Protein AF-D6M2W1-F1 (afdb_monomer_lite)

Secondary structure (DSSP, 8-state):
-------PPPPSS-PPP--EEEEETT--SHHHHHHHHHHHHHHHSS-EEEEEGGGGHHHHTT-SS-EEEEESSSEEEEEEBTTT--EEEEE-S-TTTT-TTSTTTGGGT-HHHHHHHHHHHHHHTTB--SEEEEE-HHHHH-HHHHHHHHHHHHHHSTTPEEEE--S-HHHHHHHHHH-

Foldseek 3Di:
DDDDDPDDDDPPDPDQQAEFEEADQVQPDPVSQVVVQVVVCVVRVHRYGYDHLQLLQQVLQVHPFAWRWEEEQAIKIWGAAPPPRDIDIDTPPGNVVPHQLHPVNVVVVCNLLSSLVRLLVVVVVRGRQLEYEYEYPVCVVDVPSVVSNVVNNCVRPPNGYYHYRPGDSVSSRVSVGVD

Sequence (179 aa):
MVDGAAGGSPGPDGGSLARLAVGAHACETPAMCAELSGHLGALFGIPVTVVNDAELLVPAAGFTTGIGLVAGTGSIAVGRHAETGAYVKAGGWGWVLGDEGSGSALVRERGGADLAALVARLARRGAHHARVVAAGGVITAQPALWSAFTTALAASLPGTRAVLLDAPPVEGAVRLATG

Structure (mmCIF, N/CA/C/O backbone):
data_AF-D6M2W1-F1
#
_entry.id   AF-D6M2W1-F1
#
loop_
_atom_site.group_PDB
_atom_site.id
_atom_site.type_symbol
_atom_site.label_atom_id
_atom_site.label_alt_id
_atom_site.label_comp_id
_atom_site.label_asym_id
_atom_site.label_entity_id
_atom_site.label_seq_id
_atom_site.pdbx_PDB_ins_code
_atom_site.Cartn_x
_atom_site.Cartn_y
_atom_site.Cartn_z
_atom_site.occupancy
_atom_site.B_iso_or_equiv
_atom_site.auth_seq_id
_atom_site.auth_comp_id
_atom_site.auth_asym_id
_atom_site.auth_atom_id
_atom_site.pdbx_PDB_model_num
ATOM 1 N N . MET A 1 1 ? -24.085 -24.893 39.035 1.00 39.91 1 MET A N 1
ATOM 2 C CA . MET A 1 1 ? -24.298 -23.717 38.170 1.00 39.91 1 MET A CA 1
ATOM 3 C C . MET A 1 1 ? -23.456 -22.592 38.733 1.00 39.91 1 MET A C 1
ATOM 5 O O . MET A 1 1 ? -23.874 -21.957 39.688 1.00 39.91 1 MET A O 1
ATOM 9 N N . VAL A 1 2 ? -22.231 -22.451 38.233 1.00 38.31 2 VAL A N 1
ATOM 10 C CA . VAL A 1 2 ? -21.357 -21.312 38.532 1.00 38.31 2 VAL A CA 1
ATOM 11 C C . VAL A 1 2 ? -21.148 -20.574 37.218 1.00 38.31 2 VAL A C 1
ATOM 13 O O . VAL A 1 2 ? -20.587 -21.139 36.282 1.00 38.31 2 VAL A O 1
ATOM 16 N N . ASP A 1 3 ? -21.683 -19.356 37.152 1.00 40.53 3 ASP A N 1
ATOM 17 C CA . ASP A 1 3 ? -21.410 -18.383 36.100 1.00 40.53 3 ASP A CA 1
ATOM 18 C C . ASP A 1 3 ? -19.926 -18.006 36.141 1.00 40.53 3 ASP A C 1
ATOM 20 O O . ASP A 1 3 ? -19.414 -17.532 37.156 1.00 40.53 3 ASP A O 1
ATOM 24 N N . GLY A 1 4 ? -19.226 -18.242 35.032 1.00 32.50 4 GLY A N 1
ATOM 25 C CA . GLY A 1 4 ? -17.849 -17.814 34.820 1.00 32.50 4 GLY A CA 1
ATOM 26 C C . GLY A 1 4 ? -17.828 -16.502 34.049 1.00 32.50 4 GLY A C 1
ATOM 27 O O . GLY A 1 4 ? -17.837 -16.505 32.822 1.00 32.50 4 GLY A O 1
ATOM 28 N N . ALA A 1 5 ? -17.801 -15.383 34.770 1.00 41.34 5 ALA A N 1
ATOM 29 C CA . ALA A 1 5 ? -17.527 -14.072 34.198 1.00 41.34 5 ALA A CA 1
ATOM 30 C C . ALA A 1 5 ? -16.080 -14.025 33.674 1.00 41.34 5 ALA A C 1
ATOM 32 O O . ALA A 1 5 ? -15.125 -14.091 34.450 1.00 41.34 5 ALA A O 1
ATOM 33 N N . ALA A 1 6 ? -15.909 -13.900 32.357 1.00 43.19 6 ALA A N 1
ATOM 34 C CA . ALA A 1 6 ? -14.622 -13.590 31.746 1.00 43.19 6 ALA A CA 1
ATOM 35 C C . ALA A 1 6 ? -14.330 -12.092 31.931 1.00 43.19 6 ALA A C 1
ATOM 37 O O . ALA A 1 6 ? -14.740 -11.252 31.132 1.00 43.19 6 ALA A O 1
ATOM 38 N N . GLY A 1 7 ? -13.662 -11.754 33.034 1.00 35.75 7 GLY A N 1
ATOM 39 C CA . GLY A 1 7 ? -13.118 -10.422 33.273 1.00 35.75 7 GLY A CA 1
ATOM 40 C C . GLY A 1 7 ? -11.883 -10.186 32.406 1.00 35.75 7 GLY A C 1
ATOM 41 O O . GLY A 1 7 ? -10.834 -10.779 32.651 1.00 35.75 7 GLY A O 1
ATOM 42 N N . GLY A 1 8 ? -12.002 -9.319 31.401 1.00 41.31 8 GLY A N 1
ATOM 43 C CA . GLY A 1 8 ? -10.850 -8.730 30.724 1.00 41.31 8 GLY A CA 1
ATOM 44 C C . GLY A 1 8 ? -10.199 -7.683 31.628 1.00 41.31 8 GLY A C 1
ATOM 45 O O . GLY A 1 8 ? -10.854 -6.730 32.046 1.00 41.31 8 GLY A O 1
ATOM 46 N N . SER A 1 9 ? -8.926 -7.872 31.964 1.00 48.03 9 SER A N 1
ATOM 47 C CA . SER A 1 9 ? -8.154 -6.930 32.779 1.00 48.03 9 SER A CA 1
ATOM 48 C C . SER A 1 9 ? -7.959 -5.598 32.035 1.00 48.03 9 SER A C 1
ATOM 50 O O . SER A 1 9 ? -7.530 -5.627 30.878 1.00 48.03 9 SER A O 1
ATOM 52 N N . PRO A 1 10 ? -8.226 -4.432 32.654 1.00 45.62 10 PRO A N 1
ATOM 53 C CA . PRO A 1 10 ? -7.996 -3.144 32.010 1.00 45.62 10 PRO A CA 1
ATOM 54 C C . PRO A 1 10 ? -6.491 -2.855 31.895 1.00 45.62 10 PRO A C 1
ATOM 56 O O . PRO A 1 10 ? -5.724 -3.103 32.827 1.00 45.62 10 PRO A O 1
ATOM 59 N N . GLY A 1 11 ? -6.076 -2.343 30.733 1.00 47.34 11 GLY A N 1
ATOM 60 C CA . GLY A 1 11 ? -4.726 -1.822 30.505 1.00 47.34 11 GLY A CA 1
ATOM 61 C C . GLY A 1 11 ? -4.431 -0.568 31.349 1.00 47.34 11 GLY A C 1
ATOM 62 O O . GLY A 1 11 ? -5.338 -0.028 31.980 1.00 47.34 11 GLY A O 1
ATOM 63 N N . PRO A 1 12 ? -3.168 -0.102 31.385 1.00 51.62 12 PRO A N 1
ATOM 64 C CA . PRO A 1 12 ? -2.668 0.828 32.405 1.00 51.62 12 PRO A CA 1
ATOM 65 C C . PRO A 1 12 ? -3.194 2.274 32.366 1.00 51.62 12 PRO A C 1
ATOM 67 O O . PRO A 1 12 ? -2.804 3.050 33.226 1.00 51.62 12 PRO A O 1
ATOM 70 N N . ASP A 1 13 ? -4.135 2.618 31.492 1.00 57.41 13 ASP A N 1
ATOM 71 C CA . ASP A 1 13 ? -4.940 3.835 31.596 1.00 57.41 13 ASP A CA 1
ATOM 72 C C . ASP A 1 13 ? -6.400 3.408 31.425 1.00 57.41 13 ASP A C 1
ATOM 74 O O . ASP A 1 13 ? -6.716 2.735 30.448 1.00 57.41 13 ASP A O 1
ATOM 78 N N . GLY A 1 14 ? -7.291 3.760 32.357 1.00 49.34 14 GLY A N 1
ATOM 79 C CA . GLY A 1 14 ? -8.703 3.332 32.415 1.00 49.34 14 GLY A CA 1
ATOM 80 C C . GLY A 1 14 ? -9.611 3.773 31.251 1.00 49.34 14 GLY A C 1
ATOM 81 O O . GLY A 1 14 ? -10.806 3.984 31.450 1.00 49.34 14 GLY A O 1
ATOM 82 N N . GLY A 1 15 ? -9.069 3.944 30.046 1.00 56.97 15 GLY A N 1
ATOM 83 C CA . GLY A 1 15 ? -9.813 4.099 28.809 1.00 56.97 15 GLY A CA 1
ATOM 84 C C . GLY A 1 15 ? -10.349 2.755 28.321 1.00 56.97 15 GLY A C 1
ATOM 85 O O . GLY A 1 15 ? -9.609 1.787 28.155 1.00 56.97 15 GLY A O 1
ATOM 86 N N . SER A 1 16 ? -11.652 2.705 28.052 1.00 76.75 16 SER A N 1
ATOM 87 C CA . SER A 1 16 ? -12.233 1.618 27.266 1.00 76.75 16 SER A CA 1
ATOM 88 C C . SER A 1 16 ? -11.694 1.700 25.836 1.00 76.75 16 SER A C 1
ATOM 90 O O . SER A 1 16 ? -11.753 2.762 25.210 1.00 76.75 16 SER A O 1
ATOM 92 N N . LEU A 1 17 ? -11.156 0.596 25.314 1.00 75.81 17 LEU A N 1
ATOM 93 C CA . LEU A 1 17 ? -10.740 0.512 23.916 1.00 75.81 17 LEU A CA 1
ATOM 94 C C . LEU A 1 17 ? -11.977 0.691 23.030 1.00 75.81 17 LEU A C 1
ATOM 96 O O . LEU A 1 17 ? -12.902 -0.108 23.091 1.00 75.81 17 LEU A O 1
ATOM 100 N N . ALA A 1 18 ? -12.013 1.745 22.215 1.00 86.94 18 ALA A N 1
ATOM 101 C CA . ALA A 1 18 ? -13.185 2.035 21.389 1.00 86.94 18 ALA A CA 1
ATOM 102 C C . ALA A 1 18 ? -13.166 1.291 20.046 1.00 86.94 18 ALA A C 1
ATOM 104 O O . ALA A 1 18 ? -14.226 0.947 19.529 1.00 86.94 18 ALA A O 1
ATOM 105 N N . ARG A 1 19 ? -11.976 1.078 19.463 1.00 89.00 19 ARG A N 1
ATOM 106 C CA . ARG A 1 19 ? -11.746 0.407 18.171 1.00 89.00 19 ARG A CA 1
ATOM 107 C C . ARG A 1 19 ? -10.338 -0.181 18.113 1.00 89.00 19 ARG A C 1
ATOM 109 O O . ARG A 1 19 ? -9.435 0.304 18.791 1.00 89.00 19 ARG A O 1
ATOM 116 N N . LEU A 1 20 ? -10.151 -1.180 17.257 1.00 90.00 20 LEU A N 1
ATOM 117 C CA . LEU A 1 20 ? -8.863 -1.810 16.975 1.00 90.00 20 LEU A CA 1
ATOM 118 C C . LEU A 1 20 ? -8.595 -1.802 15.466 1.00 90.00 20 LEU A C 1
ATOM 120 O O . LEU A 1 20 ? -9.476 -2.125 14.672 1.00 90.00 20 LEU A O 1
ATOM 124 N N . ALA A 1 21 ? -7.368 -1.472 15.068 1.00 91.69 21 ALA A N 1
ATOM 125 C CA . ALA A 1 21 ? -6.901 -1.618 13.695 1.00 91.69 21 ALA A CA 1
ATOM 126 C C . ALA A 1 21 ? -5.612 -2.444 13.661 1.00 91.69 21 ALA A C 1
ATOM 128 O O . ALA A 1 21 ? -4.713 -2.229 14.474 1.00 91.69 21 ALA A O 1
ATOM 129 N N . VAL A 1 22 ? -5.520 -3.380 12.718 1.00 89.56 22 VAL A N 1
ATOM 130 C CA . VAL A 1 22 ? -4.391 -4.307 12.582 1.00 89.56 22 VAL A CA 1
ATOM 131 C C . VAL A 1 22 ? -3.918 -4.331 11.132 1.00 89.56 22 VAL A C 1
ATOM 133 O O . VAL A 1 22 ? -4.708 -4.583 10.224 1.00 89.56 22 VAL A O 1
ATOM 136 N N . GLY A 1 23 ? -2.622 -4.102 10.916 1.00 86.94 23 GLY A N 1
ATOM 137 C CA . GLY A 1 23 ? -1.950 -4.455 9.665 1.00 86.94 23 GLY A CA 1
ATOM 138 C C . GLY A 1 23 ? -1.337 -5.839 9.792 1.00 86.94 23 GLY A C 1
ATOM 139 O O . GLY A 1 23 ? -0.578 -6.084 10.729 1.00 86.94 23 GLY A O 1
ATOM 140 N N . ALA A 1 24 ? -1.665 -6.740 8.874 1.00 81.44 24 ALA A N 1
ATOM 141 C CA . ALA A 1 24 ? -1.172 -8.109 8.904 1.00 81.44 24 ALA A CA 1
ATOM 142 C C . ALA A 1 24 ? -0.598 -8.522 7.548 1.00 81.44 24 ALA A C 1
ATOM 144 O O . ALA A 1 24 ? -1.245 -8.377 6.513 1.00 81.44 24 ALA A O 1
ATOM 145 N N . HIS A 1 25 ? 0.594 -9.118 7.567 1.00 75.44 25 HIS A N 1
ATOM 146 C CA . HIS A 1 25 ? 1.230 -9.667 6.369 1.00 75.44 25 HIS A CA 1
ATOM 147 C C . HIS A 1 25 ? 0.391 -10.794 5.733 1.00 75.44 25 HIS A C 1
ATOM 149 O O . HIS A 1 25 ? 0.257 -10.859 4.519 1.00 75.44 25 HIS A O 1
ATOM 155 N N . ALA A 1 26 ? -0.266 -11.626 6.555 1.00 63.66 26 ALA A N 1
ATOM 156 C CA . ALA A 1 26 ? -1.154 -12.703 6.098 1.00 63.66 26 ALA A CA 1
ATOM 157 C C . ALA A 1 26 ? -2.497 -12.207 5.524 1.00 63.66 26 ALA A C 1
ATOM 159 O O . ALA A 1 26 ? -3.277 -12.991 4.994 1.00 63.66 26 ALA A O 1
ATOM 160 N N . CYS A 1 27 ? -2.805 -10.914 5.629 1.00 78.19 27 CYS A N 1
ATOM 161 C CA . CYS A 1 27 ? -4.032 -10.333 5.099 1.00 78.19 27 CYS A CA 1
ATOM 162 C C . CYS A 1 27 ? -3.849 -9.952 3.631 1.00 78.19 27 CYS A C 1
ATOM 164 O O . CYS A 1 27 ? -3.673 -8.789 3.271 1.00 78.19 27 CYS A O 1
ATOM 166 N N . GLU A 1 28 ? -3.837 -10.974 2.777 1.00 78.56 28 GLU A N 1
ATOM 167 C CA . GLU A 1 28 ? -3.559 -10.824 1.347 1.00 78.56 28 GLU A CA 1
ATOM 168 C C . GLU A 1 28 ? -4.809 -10.775 0.461 1.00 78.56 28 GLU A C 1
ATOM 170 O O . GLU A 1 28 ? -4.727 -10.384 -0.707 1.00 78.56 28 GLU A O 1
ATOM 175 N N . THR A 1 29 ? -5.962 -11.181 0.999 1.00 83.38 29 THR A N 1
ATOM 176 C CA . THR A 1 29 ? -7.259 -11.122 0.318 1.00 83.38 29 THR A CA 1
A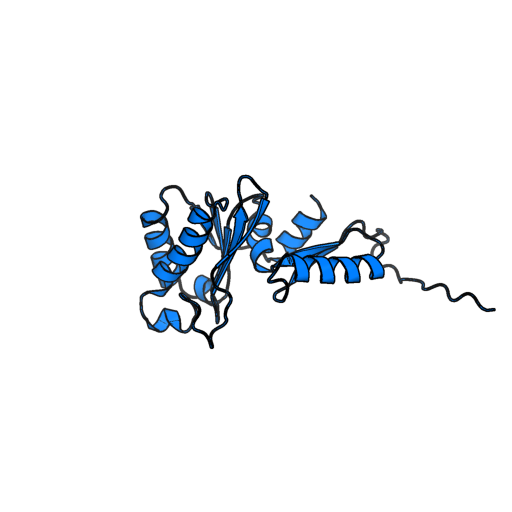TOM 177 C C . THR A 1 29 ? -8.316 -10.502 1.233 1.00 83.38 29 THR A C 1
ATOM 179 O O . THR A 1 29 ? -8.238 -10.680 2.450 1.00 83.38 29 THR A O 1
ATOM 182 N N . PRO A 1 30 ? -9.353 -9.836 0.682 1.00 84.62 30 PRO A N 1
ATOM 183 C CA . PRO A 1 30 ? -10.432 -9.270 1.494 1.00 84.62 30 PRO A CA 1
ATOM 184 C C . PRO A 1 30 ? -11.123 -10.293 2.403 1.00 84.62 30 PRO A C 1
ATOM 186 O O . PRO A 1 30 ? -11.509 -9.952 3.517 1.00 84.62 30 PRO A O 1
ATOM 189 N N . ALA A 1 31 ? -11.247 -11.546 1.951 1.00 85.62 31 ALA A N 1
ATOM 190 C CA . ALA A 1 31 ? -11.849 -12.622 2.731 1.00 85.62 31 ALA A CA 1
ATOM 191 C C . ALA A 1 31 ? -11.006 -12.977 3.967 1.00 85.62 31 ALA A C 1
ATOM 193 O O . ALA A 1 31 ? -11.551 -13.056 5.062 1.00 85.62 31 ALA A O 1
ATOM 194 N N . MET A 1 32 ? -9.682 -13.097 3.814 1.00 87.88 32 MET A N 1
ATOM 195 C CA . MET A 1 32 ? -8.770 -13.359 4.939 1.00 87.88 32 MET A CA 1
ATOM 196 C C . MET A 1 32 ? -8.779 -12.209 5.953 1.00 87.88 32 MET A C 1
ATOM 198 O O . MET A 1 32 ? -8.810 -12.447 7.159 1.00 87.88 32 MET A O 1
ATOM 202 N N . CYS A 1 33 ? -8.803 -10.959 5.472 1.00 88.31 33 CYS A N 1
ATOM 203 C CA . CYS A 1 33 ? -8.929 -9.787 6.339 1.00 88.31 33 CYS A CA 1
ATOM 204 C C . CYS A 1 33 ? -10.238 -9.813 7.136 1.00 88.31 33 CYS A C 1
ATOM 206 O O . CYS A 1 33 ? -10.236 -9.549 8.336 1.00 88.31 33 CYS A O 1
ATOM 208 N N . ALA A 1 34 ? -11.354 -10.134 6.472 1.00 89.69 34 ALA A N 1
ATOM 209 C CA . ALA A 1 34 ? -12.671 -10.191 7.097 1.00 89.69 34 ALA A CA 1
ATOM 210 C C . ALA A 1 34 ? -12.775 -11.326 8.126 1.00 89.69 34 ALA A C 1
ATOM 212 O O . ALA A 1 34 ? -13.339 -11.124 9.197 1.00 89.69 34 ALA A O 1
ATOM 213 N N . GLU A 1 35 ? -12.192 -12.490 7.837 1.00 91.25 35 GLU A N 1
ATOM 214 C CA . GLU A 1 35 ? -12.149 -13.623 8.765 1.00 91.25 35 GLU A CA 1
ATOM 215 C C . GLU A 1 35 ? -11.368 -13.271 10.038 1.00 91.25 35 GLU A C 1
ATOM 217 O O . GLU A 1 35 ? -11.880 -13.423 11.150 1.00 91.25 35 GLU A O 1
ATOM 222 N N . LEU A 1 36 ? -10.162 -12.708 9.892 1.00 88.75 36 LEU A N 1
ATOM 223 C CA . LEU A 1 36 ? -9.362 -12.279 11.039 1.00 88.75 36 LEU A CA 1
ATOM 224 C C . LEU A 1 36 ? -10.045 -11.143 11.818 1.00 88.75 36 LEU A C 1
ATOM 226 O O . LEU A 1 36 ? -10.063 -11.167 13.048 1.00 88.75 36 LEU A O 1
ATOM 230 N N . SER A 1 37 ? -10.649 -10.178 11.120 1.00 91.38 37 SER A N 1
ATOM 231 C CA . SER A 1 37 ? -11.453 -9.112 11.733 1.00 91.38 37 SER A CA 1
ATOM 232 C C . SER A 1 37 ? -12.612 -9.682 12.553 1.00 91.38 37 SER A C 1
ATOM 234 O O . SER A 1 37 ? -12.802 -9.263 13.693 1.00 91.38 37 SER A O 1
ATOM 236 N N . GLY A 1 38 ? -13.331 -10.681 12.032 1.00 90.62 38 GLY A N 1
ATOM 237 C CA . GLY A 1 38 ? -14.431 -11.343 12.731 1.00 90.62 38 GLY A CA 1
ATOM 238 C C . GLY A 1 38 ? -13.980 -12.056 14.006 1.00 90.62 38 GLY A C 1
ATOM 239 O O . GLY A 1 38 ? -14.586 -11.866 15.061 1.00 90.62 38 GLY A O 1
ATOM 240 N N . HIS A 1 39 ? -12.883 -12.817 13.942 1.00 91.94 39 HIS A N 1
ATOM 241 C CA . HIS A 1 39 ? -12.323 -13.490 15.118 1.00 91.94 39 HIS A CA 1
ATOM 242 C C . HIS A 1 39 ? -11.870 -12.495 16.192 1.00 91.94 39 HIS A C 1
ATOM 244 O O . HIS A 1 39 ? -12.208 -12.655 17.363 1.00 91.94 39 HIS A O 1
ATOM 250 N N . LEU A 1 40 ? -11.152 -11.438 15.808 1.00 91.44 40 LEU A N 1
ATOM 251 C CA . LEU A 1 40 ? -10.715 -10.410 16.753 1.00 91.44 40 LEU A CA 1
ATOM 252 C C . LEU A 1 40 ? -11.907 -9.617 17.312 1.00 91.44 40 LEU A C 1
ATOM 254 O O . LEU A 1 40 ? -11.946 -9.334 18.505 1.00 91.44 40 LEU A O 1
ATOM 258 N N . GLY A 1 41 ? -12.907 -9.304 16.488 1.00 92.00 41 GLY A N 1
ATOM 259 C CA . GLY A 1 41 ? -14.129 -8.623 16.919 1.00 92.00 41 GLY A CA 1
ATOM 260 C C . GLY A 1 41 ? -14.914 -9.423 17.954 1.00 92.00 41 GLY A C 1
ATOM 261 O O . GLY A 1 41 ? -15.344 -8.861 18.959 1.00 92.00 41 GLY A O 1
ATOM 262 N N . ALA A 1 42 ? -15.031 -10.740 17.766 1.00 91.75 42 ALA A N 1
ATOM 263 C CA . ALA A 1 42 ? -15.660 -11.627 18.742 1.00 91.75 42 ALA A CA 1
ATOM 264 C C . ALA A 1 42 ? -14.882 -11.694 20.069 1.00 91.75 42 ALA A C 1
ATOM 266 O O . ALA A 1 42 ? -15.493 -11.801 21.129 1.00 91.75 42 ALA A O 1
ATOM 267 N N . LEU A 1 43 ? -13.549 -11.613 20.017 1.00 92.75 43 LEU A N 1
ATOM 268 C CA . LEU A 1 43 ? -12.686 -11.657 21.201 1.00 92.75 43 LEU A CA 1
ATOM 269 C C . LEU A 1 43 ? -12.696 -10.350 22.001 1.00 92.75 43 LEU A C 1
ATOM 271 O O . LEU A 1 43 ? -12.728 -10.389 23.228 1.00 92.75 43 LEU A O 1
ATOM 275 N N . PHE A 1 44 ? -12.646 -9.202 21.323 1.00 89.75 44 PHE A N 1
ATOM 276 C CA . PHE A 1 44 ? -12.515 -7.900 21.982 1.00 89.75 44 PHE A CA 1
ATOM 277 C C . PHE A 1 44 ? -13.849 -7.174 22.189 1.00 89.75 44 PHE A C 1
ATOM 279 O O . PHE A 1 44 ? -13.897 -6.226 22.967 1.00 89.75 44 PHE A O 1
ATOM 286 N N . GLY A 1 45 ? -14.926 -7.580 21.508 1.00 90.75 45 GLY A N 1
ATOM 287 C CA . GLY A 1 45 ? -16.247 -6.952 21.635 1.00 90.75 45 GLY A CA 1
ATOM 288 C C . GLY A 1 45 ? -16.317 -5.517 21.100 1.00 90.75 45 GLY A C 1
ATOM 289 O O . GLY A 1 45 ? -17.238 -4.776 21.439 1.00 90.75 45 GLY A O 1
ATOM 290 N N . ILE A 1 46 ? -15.346 -5.114 20.278 1.00 90.75 46 ILE A N 1
ATOM 291 C CA . ILE A 1 46 ? -15.213 -3.764 19.717 1.00 90.75 46 ILE A CA 1
ATOM 292 C C . ILE A 1 46 ? -15.043 -3.844 18.198 1.00 90.75 46 ILE A C 1
ATOM 294 O O . ILE A 1 46 ? -14.645 -4.891 17.683 1.00 90.75 46 ILE A O 1
ATOM 298 N N . PRO A 1 47 ? -15.304 -2.757 17.453 1.00 91.81 47 PRO A N 1
ATOM 299 C CA . PRO A 1 47 ? -15.018 -2.716 16.026 1.00 91.81 47 PRO A CA 1
ATOM 300 C C . PRO A 1 47 ? -13.535 -2.991 15.745 1.00 91.81 47 PRO A C 1
ATOM 302 O O . PRO A 1 47 ? -12.660 -2.301 16.276 1.00 91.81 47 PRO A O 1
ATOM 305 N N . VAL A 1 48 ? -13.263 -3.975 14.881 1.00 92.44 48 VAL A N 1
ATOM 306 C CA . VAL A 1 48 ? -11.907 -4.345 14.458 1.00 92.44 48 VAL A CA 1
ATOM 307 C C . VAL A 1 48 ? -11.764 -4.199 12.950 1.00 92.44 48 VAL A C 1
ATOM 309 O O . VAL A 1 48 ? -12.469 -4.854 12.188 1.00 92.44 48 VAL A O 1
ATOM 312 N N . THR A 1 49 ? -10.805 -3.390 12.511 1.00 92.81 49 THR A N 1
ATOM 313 C CA . THR A 1 49 ? -10.409 -3.291 11.102 1.00 92.81 49 THR A CA 1
ATOM 314 C C . THR A 1 49 ? -9.100 -4.032 10.888 1.00 92.81 49 THR A C 1
ATOM 316 O O . THR A 1 49 ? -8.112 -3.767 11.568 1.00 92.81 49 THR A O 1
ATOM 319 N N . VAL A 1 50 ? -9.072 -4.94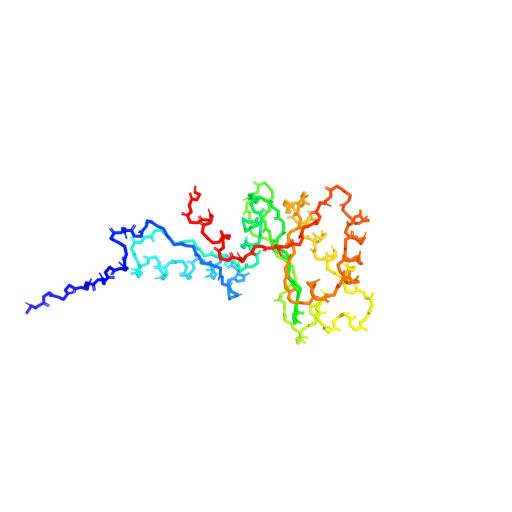6 9.924 1.00 92.75 50 VAL A N 1
ATOM 320 C CA . VAL A 1 50 ? -7.854 -5.665 9.544 1.00 92.75 50 VAL A CA 1
ATOM 321 C C . VAL A 1 50 ? -7.552 -5.377 8.083 1.00 92.75 50 VAL A C 1
ATOM 323 O O . VAL A 1 50 ? -8.430 -5.487 7.228 1.00 92.75 50 VAL A O 1
ATOM 326 N N . VAL A 1 51 ? -6.312 -4.991 7.807 1.00 92.06 51 VAL A N 1
ATOM 327 C CA . VAL A 1 51 ? -5.821 -4.660 6.466 1.00 92.06 51 VAL A CA 1
ATOM 328 C C . VAL A 1 51 ? -4.478 -5.327 6.209 1.00 92.06 51 VAL A C 1
ATOM 330 O O . VAL A 1 51 ? -3.818 -5.820 7.129 1.00 92.06 51 VAL A O 1
ATOM 333 N N . ASN A 1 52 ? -4.052 -5.323 4.949 1.00 91.56 52 ASN A N 1
ATOM 334 C CA . ASN A 1 52 ? -2.676 -5.668 4.628 1.00 91.56 52 ASN A CA 1
ATOM 335 C C . ASN A 1 52 ? -1.714 -4.670 5.303 1.00 91.56 52 ASN A C 1
ATOM 337 O O . ASN A 1 52 ? -2.006 -3.477 5.384 1.00 91.56 52 ASN A O 1
ATOM 341 N N . ASP A 1 53 ? -0.557 -5.128 5.775 1.00 90.25 53 ASP A N 1
ATOM 342 C CA . ASP A 1 53 ? 0.443 -4.262 6.415 1.00 90.25 53 ASP A CA 1
ATOM 343 C C . ASP A 1 53 ? 0.920 -3.114 5.504 1.00 90.25 53 ASP A C 1
ATOM 345 O O . ASP A 1 53 ? 1.076 -1.983 5.969 1.00 90.25 53 ASP A O 1
ATOM 349 N N . ALA A 1 54 ? 1.044 -3.347 4.194 1.00 91.56 54 ALA A N 1
ATOM 350 C CA . ALA A 1 54 ? 1.392 -2.307 3.229 1.00 91.56 54 ALA A CA 1
ATOM 351 C C . ALA A 1 54 ? 0.274 -1.259 3.022 1.00 91.56 54 ALA A C 1
ATOM 353 O O . ALA A 1 54 ? 0.557 -0.147 2.569 1.00 91.56 54 ALA A O 1
ATOM 354 N N . GLU A 1 55 ? -0.984 -1.548 3.388 1.00 93.75 55 GLU A N 1
ATOM 355 C CA . GLU A 1 55 ? -2.063 -0.546 3.361 1.00 93.75 55 GLU A CA 1
ATOM 356 C C . GLU A 1 55 ? -1.918 0.484 4.485 1.00 93.75 55 GLU A C 1
ATOM 358 O O . GLU A 1 55 ? -2.487 1.570 4.385 1.00 93.75 55 GLU A O 1
ATOM 363 N N . LEU A 1 56 ? -1.119 0.197 5.519 1.00 93.94 56 LEU A N 1
ATOM 364 C CA . LEU A 1 56 ? -0.850 1.146 6.598 1.00 93.94 56 LEU A CA 1
ATOM 365 C C . LEU A 1 56 ? 0.094 2.279 6.180 1.00 93.94 56 LEU A C 1
ATOM 367 O O . LEU A 1 56 ? 0.143 3.304 6.854 1.00 93.94 56 LEU A O 1
ATOM 371 N N . LEU A 1 57 ? 0.833 2.136 5.076 1.00 95.62 57 LEU A N 1
ATOM 372 C CA . LEU A 1 57 ? 1.856 3.112 4.687 1.00 95.62 57 LEU A CA 1
ATOM 373 C C . LEU A 1 57 ? 1.254 4.469 4.309 1.00 95.62 57 LEU A C 1
ATOM 375 O O . LEU A 1 57 ? 1.729 5.511 4.753 1.00 95.62 57 LEU A O 1
ATOM 379 N N . 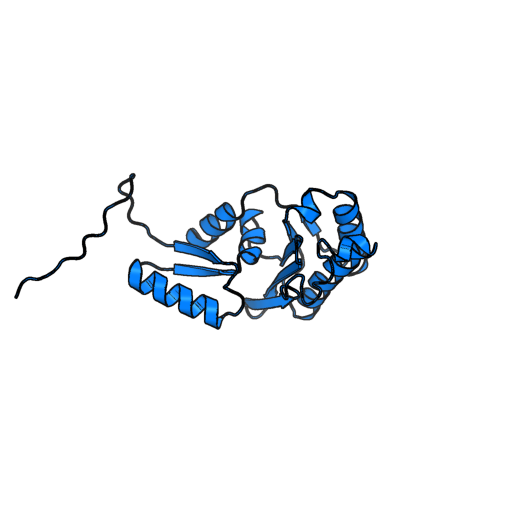VAL A 1 58 ? 0.183 4.461 3.513 1.00 96.12 58 VAL A N 1
ATOM 380 C CA . VAL A 1 58 ? -0.525 5.676 3.082 1.00 96.12 58 VAL A CA 1
ATOM 381 C C . VAL A 1 58 ? -1.060 6.479 4.278 1.00 96.12 58 VAL A C 1
ATOM 383 O O . VAL A 1 58 ? -0.703 7.658 4.387 1.00 96.12 58 VAL A O 1
ATOM 386 N N . PRO A 1 59 ? -1.833 5.883 5.212 1.00 95.06 59 PRO A N 1
ATOM 387 C CA . PRO A 1 59 ? -2.258 6.586 6.411 1.00 95.06 59 PRO A CA 1
ATOM 388 C C . PRO A 1 59 ? -1.084 6.934 7.319 1.00 95.06 59 PRO A C 1
ATOM 390 O O . PRO A 1 59 ? -1.112 8.027 7.868 1.00 95.06 59 PRO A O 1
ATOM 393 N N . ALA A 1 60 ? -0.028 6.117 7.437 1.00 94.00 60 ALA A N 1
ATOM 394 C CA . ALA A 1 60 ? 1.170 6.460 8.219 1.00 94.00 60 ALA A CA 1
ATOM 395 C C . ALA A 1 60 ? 1.899 7.705 7.677 1.00 94.00 60 ALA A C 1
ATOM 397 O O . ALA A 1 60 ? 2.402 8.507 8.459 1.00 94.00 60 ALA A O 1
ATOM 398 N N . ALA A 1 61 ? 1.853 7.953 6.367 1.00 93.69 61 ALA A N 1
ATOM 399 C CA . ALA A 1 61 ? 2.350 9.188 5.750 1.00 93.69 61 ALA A CA 1
ATOM 400 C C . ALA A 1 61 ? 1.372 10.382 5.841 1.00 93.69 61 ALA A C 1
ATOM 402 O O . ALA A 1 61 ? 1.652 11.458 5.316 1.00 93.69 61 ALA A O 1
ATOM 403 N N . GLY A 1 62 ? 0.214 10.207 6.484 1.00 94.12 62 GLY A N 1
ATOM 404 C CA . GLY A 1 62 ? -0.773 11.268 6.712 1.00 94.12 62 GLY A CA 1
ATOM 405 C C . GLY A 1 62 ? -1.747 11.472 5.554 1.00 94.12 62 GLY A C 1
ATOM 406 O O . GLY A 1 62 ? -2.425 12.496 5.493 1.00 94.12 62 GLY A O 1
ATOM 407 N N . PHE A 1 63 ? -1.828 10.516 4.627 1.00 94.81 63 PHE A N 1
ATOM 408 C CA . PHE A 1 63 ? -2.737 10.573 3.487 1.00 94.81 63 PHE A CA 1
ATOM 409 C C . PHE A 1 63 ? -3.921 9.622 3.665 1.00 94.81 63 PHE A C 1
ATOM 411 O O . PHE A 1 63 ? -3.819 8.583 4.307 1.00 94.81 63 PHE A O 1
ATOM 418 N N . THR A 1 64 ? -5.050 9.956 3.046 1.00 91.88 64 THR A N 1
ATOM 419 C CA . THR A 1 64 ? -6.258 9.113 3.047 1.00 91.88 64 THR A CA 1
ATOM 420 C C . THR A 1 64 ? -6.353 8.207 1.821 1.00 91.88 64 THR A C 1
ATOM 422 O O . THR A 1 64 ? -7.051 7.200 1.847 1.00 91.88 64 THR A O 1
ATOM 425 N N . THR A 1 65 ? -5.654 8.554 0.737 1.00 94.44 65 THR A N 1
ATOM 426 C CA . THR A 1 65 ? -5.644 7.809 -0.527 1.00 94.44 65 THR A CA 1
ATOM 427 C C . THR A 1 65 ? -4.240 7.772 -1.124 1.00 94.44 65 THR A C 1
ATOM 429 O O . THR A 1 65 ? -3.449 8.709 -0.972 1.00 94.44 65 THR A O 1
ATOM 432 N N . GLY A 1 66 ? -3.928 6.675 -1.808 1.00 95.62 66 GLY A N 1
ATOM 433 C CA . GLY A 1 66 ? -2.625 6.435 -2.413 1.00 95.62 66 GLY A CA 1
ATOM 434 C C . GLY A 1 66 ? -2.367 4.948 -2.634 1.00 95.62 66 GLY A C 1
ATOM 435 O O . GLY A 1 66 ? -3.234 4.105 -2.395 1.00 95.62 66 GLY A O 1
ATOM 436 N N . ILE A 1 67 ? -1.143 4.645 -3.054 1.00 97.38 67 ILE A N 1
ATOM 437 C CA . ILE A 1 67 ? -0.609 3.287 -3.160 1.00 97.38 67 ILE A CA 1
ATOM 438 C C . ILE A 1 67 ? 0.465 3.100 -2.089 1.00 97.38 67 ILE A C 1
ATOM 440 O O . ILE A 1 67 ? 1.387 3.908 -1.999 1.00 97.38 67 ILE A O 1
ATOM 444 N N . GLY A 1 68 ? 0.365 2.034 -1.299 1.00 96.25 68 GLY A N 1
ATOM 445 C CA . GLY A 1 68 ? 1.445 1.567 -0.433 1.00 96.25 68 GLY A CA 1
ATOM 446 C C . GLY A 1 68 ? 2.372 0.642 -1.215 1.00 96.25 68 GLY A C 1
ATOM 447 O O . GLY A 1 68 ? 1.901 -0.294 -1.856 1.00 96.25 68 GLY A O 1
ATOM 448 N N . LEU A 1 69 ? 3.675 0.905 -1.190 1.00 94.38 69 LEU A N 1
ATOM 449 C CA . LEU A 1 69 ? 4.703 0.112 -1.861 1.00 94.38 69 LEU A CA 1
ATOM 450 C C . LEU A 1 69 ? 5.722 -0.375 -0.829 1.00 94.38 69 LEU A C 1
ATOM 452 O O . LEU A 1 69 ? 6.333 0.428 -0.132 1.00 94.38 69 LEU A O 1
ATOM 456 N N . VAL A 1 70 ? 5.957 -1.679 -0.759 1.00 90.88 70 VAL A N 1
ATOM 457 C CA . VAL A 1 70 ? 7.029 -2.256 0.059 1.00 90.88 70 VAL A CA 1
ATOM 458 C C . VAL A 1 70 ? 8.059 -2.900 -0.854 1.00 90.88 70 VAL A C 1
ATOM 460 O O . VAL A 1 70 ? 7.699 -3.670 -1.742 1.00 90.88 70 VAL A O 1
ATOM 463 N N . ALA A 1 71 ? 9.339 -2.615 -0.613 1.00 86.00 71 ALA A N 1
ATOM 464 C CA . ALA A 1 71 ? 10.460 -3.290 -1.260 1.00 86.00 71 ALA A CA 1
ATOM 465 C C . ALA A 1 71 ? 11.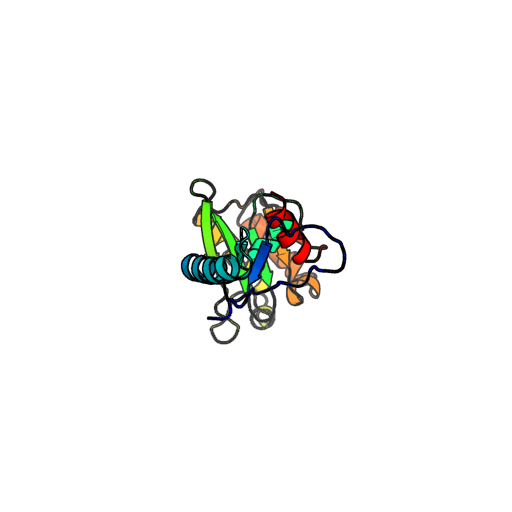478 -3.774 -0.211 1.00 86.00 71 ALA A C 1
ATOM 467 O O . ALA A 1 71 ? 12.061 -2.990 0.544 1.00 86.00 71 ALA A O 1
ATOM 468 N N . GLY A 1 72 ? 11.675 -5.091 -0.166 1.00 78.75 72 GLY A N 1
ATOM 469 C CA . GLY A 1 72 ? 12.508 -5.824 0.786 1.00 78.75 72 GLY A CA 1
ATOM 470 C C . GLY A 1 72 ? 12.995 -7.135 0.165 1.00 78.75 72 GLY A C 1
ATOM 471 O O . GLY A 1 72 ? 13.462 -7.151 -0.971 1.00 78.75 72 GLY A O 1
ATOM 472 N N . THR A 1 73 ? 12.861 -8.254 0.877 1.00 73.75 73 THR A N 1
ATOM 473 C CA . THR A 1 73 ? 13.149 -9.594 0.324 1.00 73.75 73 THR A CA 1
ATOM 474 C C . THR A 1 73 ? 12.215 -9.955 -0.836 1.00 73.75 73 THR A C 1
ATOM 476 O O . THR A 1 73 ? 12.632 -10.626 -1.771 1.00 73.75 73 THR A O 1
ATOM 479 N N . GLY A 1 74 ? 10.974 -9.467 -0.798 1.00 77.69 74 GLY A N 1
ATOM 480 C CA . GLY A 1 74 ? 10.038 -9.413 -1.922 1.00 77.69 74 GLY A CA 1
ATOM 481 C C . GLY A 1 74 ? 9.648 -7.965 -2.226 1.00 77.69 74 GLY A C 1
ATOM 482 O O . GLY A 1 74 ? 10.237 -7.027 -1.678 1.00 77.69 74 GLY A O 1
ATOM 483 N N . SER A 1 75 ? 8.637 -7.772 -3.062 1.00 84.88 75 SER A N 1
ATOM 484 C CA . SER A 1 75 ? 8.059 -6.452 -3.325 1.00 84.88 75 SER A CA 1
ATOM 485 C C . SER A 1 75 ? 6.552 -6.556 -3.528 1.00 84.88 75 SER A C 1
ATOM 487 O O . SER A 1 75 ? 6.050 -7.507 -4.124 1.00 84.88 75 SER A O 1
ATOM 489 N N . ILE A 1 76 ? 5.812 -5.573 -3.024 1.00 90.31 76 ILE A N 1
ATOM 490 C CA . ILE A 1 76 ? 4.356 -5.523 -3.157 1.00 90.31 76 ILE A CA 1
ATOM 491 C C . ILE A 1 76 ? 3.886 -4.078 -3.268 1.00 90.31 76 ILE A C 1
ATOM 493 O O . ILE A 1 76 ? 4.385 -3.197 -2.573 1.00 90.31 76 ILE A O 1
ATOM 497 N N . ALA A 1 77 ? 2.903 -3.847 -4.134 1.00 93.06 77 ALA A N 1
ATOM 498 C CA . ALA A 1 77 ? 2.121 -2.623 -4.181 1.00 93.06 77 ALA A CA 1
ATOM 499 C C . ALA A 1 77 ? 0.658 -2.940 -3.854 1.00 93.06 77 ALA A C 1
ATOM 501 O O . ALA A 1 77 ? 0.074 -3.850 -4.449 1.00 93.06 77 ALA A O 1
ATOM 502 N N . VAL A 1 78 ? 0.061 -2.174 -2.944 1.00 94.62 78 VAL A N 1
ATOM 503 C CA . VAL A 1 78 ? -1.343 -2.297 -2.529 1.00 94.62 78 VAL A CA 1
ATOM 504 C C . VAL A 1 78 ? -2.045 -0.946 -2.593 1.00 94.62 78 VAL A C 1
ATOM 506 O O . VAL A 1 78 ? -1.428 0.105 -2.419 1.00 94.62 78 VAL A O 1
ATOM 509 N N . GLY A 1 79 ? -3.349 -0.956 -2.839 1.00 94.25 79 GLY A N 1
ATOM 510 C CA . GLY A 1 79 ? -4.161 0.252 -2.840 1.00 94.25 79 GLY A CA 1
ATOM 511 C C . GLY A 1 79 ? -5.651 -0.046 -2.935 1.00 94.25 79 GLY A C 1
ATOM 512 O O . GLY A 1 79 ? -6.089 -1.197 -2.864 1.00 94.25 79 GLY A O 1
ATOM 513 N N . ARG A 1 80 ? -6.429 1.019 -3.124 1.00 94.75 80 ARG A N 1
ATOM 514 C CA . ARG A 1 80 ? -7.887 0.973 -3.270 1.00 94.75 80 ARG A CA 1
ATOM 515 C C . ARG A 1 80 ? -8.295 1.558 -4.616 1.00 94.75 80 ARG A C 1
ATOM 517 O O . ARG A 1 80 ? -7.761 2.592 -5.024 1.00 94.75 80 ARG A O 1
ATOM 524 N N . HIS A 1 81 ? -9.223 0.890 -5.296 1.00 94.25 81 HIS A N 1
ATOM 525 C CA . HIS A 1 81 ? -9.840 1.381 -6.523 1.00 94.25 81 HIS A CA 1
ATOM 526 C C . HIS A 1 81 ? -10.569 2.700 -6.248 1.00 94.25 81 HIS A C 1
ATOM 528 O O . HIS A 1 81 ? -11.329 2.795 -5.287 1.00 94.25 81 HIS A O 1
ATOM 534 N N . ALA A 1 82 ? -10.367 3.695 -7.108 1.00 90.94 82 ALA A N 1
ATOM 535 C CA . ALA A 1 82 ? -10.787 5.068 -6.874 1.00 90.94 82 ALA A CA 1
ATOM 536 C C . ALA A 1 82 ? -12.307 5.248 -6.820 1.00 90.94 82 ALA A C 1
ATOM 538 O O . ALA A 1 82 ? -12.813 6.039 -6.033 1.00 90.94 82 ALA A O 1
ATOM 539 N N . GLU A 1 83 ? -13.032 4.497 -7.647 1.00 90.56 83 GLU A N 1
ATOM 540 C CA . GLU A 1 83 ? -14.497 4.571 -7.702 1.00 90.56 83 GLU A CA 1
ATOM 541 C C . GLU A 1 83 ? -15.188 3.596 -6.736 1.00 90.56 83 GLU A C 1
ATOM 543 O O . GLU A 1 83 ? -16.150 3.962 -6.071 1.00 90.56 83 GLU A O 1
ATOM 548 N N . THR A 1 84 ? -14.713 2.349 -6.646 1.00 92.25 84 THR A N 1
ATOM 549 C CA . THR A 1 84 ? -15.406 1.276 -5.914 1.00 92.25 84 THR A CA 1
ATOM 550 C C . THR A 1 84 ? -14.872 1.037 -4.503 1.00 92.25 84 THR A C 1
ATOM 552 O O . THR A 1 84 ? -15.487 0.299 -3.739 1.00 92.25 84 THR A O 1
ATOM 555 N N . GLY A 1 85 ? -13.700 1.579 -4.154 1.00 90.50 85 GLY A N 1
ATOM 556 C CA . GLY A 1 85 ? -13.014 1.280 -2.892 1.00 90.50 85 GLY A CA 1
ATOM 557 C C . GLY A 1 85 ? -12.481 -0.158 -2.787 1.00 90.50 85 GLY A C 1
ATOM 558 O O . GLY A 1 85 ? -11.981 -0.559 -1.731 1.00 90.50 85 GLY A O 1
ATOM 559 N N . ALA A 1 86 ? -12.564 -0.953 -3.860 1.00 90.94 86 ALA A N 1
ATOM 560 C CA . ALA A 1 86 ? -12.104 -2.336 -3.864 1.00 90.94 86 ALA A CA 1
ATOM 561 C C . ALA A 1 86 ? -10.585 -2.425 -3.646 1.00 90.94 86 ALA A C 1
ATOM 563 O O . ALA A 1 86 ? -9.818 -1.626 -4.184 1.00 90.94 86 ALA A O 1
ATOM 564 N N . TYR A 1 87 ? -10.147 -3.416 -2.870 1.00 90.88 87 TYR A N 1
ATOM 565 C CA . TYR A 1 87 ? -8.727 -3.706 -2.671 1.00 90.88 87 TYR A CA 1
ATOM 566 C C . TYR A 1 87 ? -8.075 -4.168 -3.980 1.00 90.88 87 TYR A C 1
ATOM 568 O O . TYR A 1 87 ? -8.605 -5.037 -4.675 1.00 90.88 87 TYR A O 1
ATOM 576 N N . VAL A 1 88 ? -6.904 -3.615 -4.296 1.00 92.69 88 VAL A N 1
ATOM 577 C CA . VAL A 1 88 ? -6.091 -4.010 -5.452 1.00 92.69 88 VAL A CA 1
ATOM 578 C C . VAL A 1 88 ? -4.633 -4.193 -5.039 1.00 92.69 88 VAL A C 1
ATOM 580 O O . VAL A 1 88 ? -4.072 -3.357 -4.333 1.00 92.69 88 VAL A O 1
ATOM 583 N N . LYS A 1 89 ? -4.001 -5.276 -5.514 1.00 93.00 89 LYS A N 1
ATOM 584 C CA . LYS A 1 89 ? -2.581 -5.571 -5.262 1.00 93.00 89 LYS A CA 1
ATOM 585 C C . LYS A 1 89 ? -1.817 -6.009 -6.506 1.00 93.00 89 LYS A C 1
ATOM 587 O O . LYS A 1 89 ? -2.408 -6.507 -7.468 1.00 93.00 89 LYS A O 1
ATOM 592 N N . ALA A 1 90 ? -0.500 -5.860 -6.468 1.00 89.50 90 ALA A N 1
ATOM 593 C CA . ALA A 1 90 ? 0.443 -6.455 -7.407 1.00 89.50 90 ALA A CA 1
ATOM 594 C C . ALA A 1 90 ? 1.751 -6.788 -6.677 1.00 89.50 90 ALA A C 1
ATOM 596 O O . ALA A 1 90 ? 2.159 -6.040 -5.793 1.00 89.50 90 ALA A O 1
ATOM 597 N N . GLY A 1 91 ? 2.413 -7.880 -7.073 1.00 86.19 91 GLY A N 1
ATOM 598 C CA . GLY A 1 91 ? 3.545 -8.438 -6.320 1.00 86.19 91 GLY A CA 1
ATOM 599 C C . GLY A 1 91 ? 3.085 -9.179 -5.060 1.00 86.19 91 GLY A C 1
ATOM 600 O O . GLY A 1 91 ? 1.898 -9.500 -4.927 1.00 86.19 91 GLY A O 1
ATOM 601 N N . GLY A 1 92 ? 4.013 -9.425 -4.141 1.00 76.94 92 GLY A N 1
ATOM 602 C CA . GLY A 1 92 ? 3.767 -10.129 -2.886 1.00 76.94 92 GLY A CA 1
ATOM 603 C C . GLY A 1 92 ? 3.709 -11.647 -3.037 1.00 76.94 92 GLY A C 1
ATOM 604 O O . GLY A 1 92 ? 2.980 -12.293 -2.297 1.00 76.94 92 GLY A O 1
ATOM 605 N N . TRP A 1 93 ? 4.424 -12.214 -4.010 1.00 69.00 93 TRP A N 1
ATOM 606 C CA . TRP A 1 93 ? 4.547 -13.662 -4.215 1.00 69.00 93 TRP A CA 1
ATOM 607 C C . TRP A 1 93 ? 5.762 -14.256 -3.487 1.00 69.00 93 TRP A C 1
ATOM 609 O O . TRP A 1 93 ? 5.932 -15.475 -3.444 1.00 69.00 93 TRP A O 1
ATOM 619 N N . GLY A 1 94 ? 6.609 -13.401 -2.906 1.00 59.75 94 GLY A N 1
ATOM 620 C CA . GLY A 1 94 ? 7.817 -13.790 -2.194 1.00 59.75 94 GLY A CA 1
ATOM 621 C C . GLY A 1 94 ? 9.021 -14.007 -3.116 1.00 59.75 94 GLY A C 1
ATOM 622 O O . GLY A 1 94 ? 8.923 -14.104 -4.340 1.00 59.75 94 GLY A O 1
ATOM 623 N N . TRP A 1 95 ? 10.207 -14.099 -2.509 1.00 50.91 95 TRP A N 1
ATOM 624 C CA . TRP A 1 95 ? 11.482 -14.219 -3.230 1.00 50.91 95 TRP A CA 1
ATOM 625 C C . TRP A 1 95 ? 11.622 -15.523 -4.028 1.00 50.91 95 TRP A C 1
ATOM 627 O O . TRP A 1 95 ? 12.322 -15.548 -5.035 1.00 50.91 95 TRP A O 1
ATOM 637 N N . VAL A 1 96 ? 10.935 -16.590 -3.604 1.00 50.97 96 VAL A N 1
ATOM 638 C CA . VAL A 1 96 ? 10.987 -17.916 -4.245 1.00 50.97 96 VAL A CA 1
ATOM 639 C C . VAL A 1 96 ? 10.332 -17.902 -5.628 1.00 50.97 96 VAL A C 1
ATOM 641 O O . VAL A 1 96 ? 10.793 -18.601 -6.526 1.00 50.97 96 VAL A O 1
ATOM 644 N N . LEU A 1 97 ? 9.287 -17.088 -5.818 1.00 50.81 97 LEU A N 1
ATOM 645 C CA . LEU A 1 97 ? 8.583 -16.948 -7.098 1.00 50.81 97 LEU A CA 1
ATOM 646 C C . LEU A 1 97 ? 9.035 -15.718 -7.902 1.00 50.81 97 LEU A C 1
ATOM 648 O O . LEU A 1 97 ? 8.588 -15.533 -9.031 1.00 50.81 97 LEU A O 1
ATOM 652 N N . GLY A 1 98 ? 9.968 -14.925 -7.362 1.00 52.34 98 GLY A N 1
ATOM 653 C CA . GLY A 1 98 ? 10.605 -13.822 -8.073 1.00 52.34 98 GLY A CA 1
ATOM 654 C C . GLY A 1 98 ? 9.754 -12.558 -8.126 1.00 52.34 98 GLY A C 1
ATOM 655 O O . GLY A 1 98 ? 9.403 -12.095 -9.208 1.00 52.34 98 GLY A O 1
ATOM 656 N N . ASP A 1 99 ? 9.468 -11.961 -6.968 1.00 57.34 99 ASP A N 1
ATOM 657 C CA . ASP A 1 99 ? 8.914 -10.606 -6.929 1.00 57.34 99 ASP A CA 1
ATOM 658 C C . ASP A 1 99 ? 9.843 -9.608 -7.657 1.00 57.34 99 ASP A C 1
ATOM 660 O O . ASP A 1 99 ? 11.012 -9.407 -7.297 1.00 57.34 99 ASP A O 1
ATOM 664 N N . GLU A 1 100 ? 9.303 -8.980 -8.698 1.00 59.66 100 GLU A N 1
ATOM 665 C CA . GLU A 1 100 ? 9.941 -7.960 -9.533 1.00 59.66 100 GLU A CA 1
ATOM 666 C C . GLU A 1 100 ? 10.290 -6.733 -8.659 1.00 59.66 100 GLU A C 1
ATOM 668 O O . GLU A 1 100 ? 9.415 -6.134 -8.037 1.00 59.66 100 GLU A O 1
ATOM 673 N N . GLY A 1 101 ? 11.567 -6.347 -8.559 1.00 53.06 101 GLY A N 1
ATOM 674 C CA . GLY A 1 101 ? 12.011 -5.258 -7.665 1.00 53.06 101 GLY A CA 1
ATOM 675 C C . GLY A 1 101 ? 12.362 -5.657 -6.218 1.00 53.06 101 GLY A C 1
ATOM 676 O O . GLY A 1 101 ? 12.644 -4.782 -5.401 1.00 53.06 101 GLY A O 1
ATOM 677 N N . SER A 1 102 ? 12.384 -6.955 -5.896 1.00 58.16 102 SER A N 1
ATOM 678 C CA . SER A 1 102 ? 12.943 -7.504 -4.646 1.00 58.16 102 SER A CA 1
ATOM 679 C C . SER A 1 102 ? 14.458 -7.276 -4.480 1.00 58.16 102 SER A C 1
ATOM 681 O O . SER A 1 102 ? 15.169 -6.962 -5.434 1.00 58.16 102 SER A O 1
ATOM 683 N N . GLY A 1 103 ? 14.991 -7.531 -3.279 1.00 55.69 103 GLY A N 1
ATOM 684 C CA . GLY A 1 103 ? 16.433 -7.563 -2.988 1.00 55.69 103 GLY A CA 1
ATOM 685 C C . GLY A 1 103 ? 17.244 -8.450 -3.942 1.00 55.69 103 GLY A C 1
ATOM 686 O O . GLY A 1 103 ? 18.359 -8.101 -4.315 1.00 55.69 103 GLY A O 1
ATOM 687 N N . SER A 1 104 ? 16.661 -9.554 -4.417 1.00 54.03 104 SER A N 1
ATOM 688 C CA . SER A 1 104 ? 17.238 -10.390 -5.480 1.00 54.03 104 SER A CA 1
ATOM 689 C C . SER A 1 104 ? 17.129 -9.768 -6.879 1.00 54.03 104 SER A C 1
ATOM 691 O O . SER A 1 104 ? 18.022 -9.957 -7.703 1.00 54.03 104 SER A O 1
ATOM 693 N N . ALA A 1 105 ? 16.072 -9.003 -7.166 1.00 55.22 105 ALA A N 1
ATOM 694 C CA . ALA A 1 105 ? 15.908 -8.290 -8.437 1.00 55.22 105 ALA A CA 1
ATOM 695 C C . ALA A 1 105 ? 16.810 -7.046 -8.546 1.00 55.22 105 ALA A C 1
ATOM 697 O O . ALA A 1 105 ? 17.165 -6.631 -9.648 1.00 55.22 105 ALA A O 1
ATOM 698 N N . LEU A 1 106 ? 17.245 -6.484 -7.418 1.00 54.50 106 LEU A N 1
ATOM 699 C CA . LEU A 1 106 ? 18.234 -5.406 -7.368 1.00 54.50 106 LEU A CA 1
ATOM 700 C C . LEU A 1 106 ? 19.594 -5.777 -7.950 1.00 54.50 106 LEU A C 1
ATOM 702 O O . LEU A 1 106 ? 20.253 -4.927 -8.541 1.00 54.50 106 LEU A O 1
ATOM 706 N N . VAL A 1 107 ? 19.976 -7.053 -7.862 1.00 55.44 107 VAL A N 1
ATOM 707 C CA . VAL A 1 107 ? 21.186 -7.577 -8.512 1.00 55.44 107 VAL A CA 1
ATOM 708 C C . VAL A 1 107 ? 21.102 -7.445 -10.046 1.00 55.44 107 VAL A C 1
ATOM 710 O O . VAL A 1 107 ? 22.115 -7.534 -10.728 1.00 55.44 107 VAL A O 1
ATOM 713 N N . ARG A 1 108 ? 19.911 -7.199 -10.615 1.00 53.75 108 ARG A N 1
ATOM 714 C CA . ARG A 1 108 ? 19.649 -7.201 -12.066 1.00 53.75 108 ARG A CA 1
ATOM 715 C C . ARG A 1 108 ? 19.507 -5.806 -12.697 1.00 53.75 108 ARG A C 1
ATOM 717 O O . ARG A 1 108 ? 18.935 -5.710 -13.778 1.00 53.75 108 ARG A O 1
ATOM 724 N N . GLU A 1 109 ? 19.955 -4.732 -12.040 1.00 63.75 109 GLU A N 1
ATOM 725 C CA . GLU A 1 109 ? 19.930 -3.332 -12.543 1.00 63.75 109 GLU A CA 1
ATOM 726 C C . GLU A 1 109 ? 18.543 -2.755 -12.928 1.00 63.75 109 GLU A C 1
ATOM 728 O O . GLU A 1 109 ? 18.434 -1.585 -13.288 1.00 63.75 109 GLU A O 1
ATOM 733 N N . ARG A 1 110 ? 17.449 -3.523 -12.815 1.00 74.31 110 ARG A N 1
ATOM 734 C CA . ARG A 1 110 ? 16.087 -3.117 -13.220 1.00 74.31 110 ARG A CA 1
ATOM 735 C C . ARG A 1 110 ? 15.109 -2.886 -12.070 1.00 74.31 110 ARG A C 1
ATOM 737 O O . ARG A 1 110 ? 13.975 -2.488 -12.321 1.00 74.31 110 ARG A O 1
ATOM 744 N N . GLY A 1 111 ? 15.546 -3.047 -10.820 1.00 82.38 111 GLY A N 1
ATOM 745 C CA . GLY A 1 111 ? 14.656 -3.017 -9.654 1.00 82.38 111 GLY A CA 1
ATOM 746 C C . GLY A 1 111 ? 13.757 -1.775 -9.568 1.00 82.38 111 GLY A C 1
ATOM 747 O O . GLY A 1 111 ? 12.573 -1.897 -9.278 1.00 82.38 111 GLY A O 1
ATOM 748 N N . GLY A 1 112 ? 14.269 -0.583 -9.896 1.00 86.75 112 GLY A N 1
ATOM 749 C CA . GLY A 1 112 ? 13.455 0.640 -9.887 1.00 86.75 112 GLY A CA 1
ATOM 750 C C . GLY A 1 112 ? 12.325 0.634 -10.925 1.00 86.75 112 GLY A C 1
ATOM 751 O O . GLY A 1 112 ? 11.200 1.029 -10.620 1.00 86.75 112 GLY A O 1
ATOM 752 N N . ALA A 1 113 ? 12.601 0.141 -12.135 1.00 89.62 113 ALA A N 1
ATOM 753 C CA . ALA A 1 113 ? 11.603 0.026 -13.196 1.00 89.62 113 ALA A CA 1
ATOM 754 C C . ALA A 1 113 ? 10.541 -1.032 -12.866 1.00 89.62 113 ALA A C 1
ATOM 756 O O . ALA A 1 113 ? 9.355 -0.814 -13.106 1.00 89.62 113 ALA A O 1
ATOM 757 N N . ASP A 1 114 ? 10.958 -2.135 -12.254 1.00 89.06 114 ASP A N 1
ATOM 758 C CA . ASP A 1 114 ? 10.070 -3.205 -11.805 1.00 89.06 114 ASP A CA 1
ATOM 759 C C . ASP A 1 114 ? 9.090 -2.714 -10.723 1.00 89.06 114 ASP A C 1
ATOM 761 O O . ASP A 1 114 ? 7.878 -2.931 -10.814 1.00 89.06 114 ASP A O 1
ATOM 765 N N . LEU A 1 115 ? 9.588 -1.954 -9.740 1.00 90.88 115 LEU A N 1
ATOM 766 C CA . LEU A 1 115 ? 8.743 -1.312 -8.729 1.00 90.88 115 LEU A CA 1
ATOM 767 C C . LEU A 1 115 ? 7.763 -0.307 -9.352 1.00 90.88 115 LEU A C 1
ATOM 769 O O . LEU A 1 115 ? 6.587 -0.273 -8.989 1.00 90.88 115 LEU A O 1
ATOM 773 N N . ALA A 1 116 ? 8.206 0.487 -10.331 1.00 93.19 116 ALA A N 1
ATOM 774 C CA . ALA A 1 116 ? 7.317 1.389 -11.062 1.00 93.19 116 ALA A CA 1
ATOM 775 C C . ALA A 1 116 ? 6.242 0.617 -11.852 1.00 93.19 116 ALA A C 1
ATOM 777 O O . ALA A 1 116 ? 5.086 1.044 -11.907 1.00 93.19 116 ALA A O 1
ATOM 778 N N . ALA A 1 117 ? 6.579 -0.552 -12.404 1.00 92.69 117 ALA A N 1
ATOM 779 C CA . ALA A 1 117 ? 5.632 -1.410 -13.108 1.00 92.69 117 ALA A CA 1
ATOM 780 C C . ALA A 1 117 ? 4.543 -1.972 -12.178 1.00 92.69 117 ALA A C 1
ATOM 782 O O . ALA A 1 117 ? 3.380 -2.043 -12.590 1.00 92.69 117 ALA A O 1
ATOM 783 N N . LEU A 1 118 ? 4.875 -2.310 -10.924 1.00 92.81 118 LEU A N 1
ATOM 784 C CA . LEU A 1 118 ? 3.887 -2.680 -9.900 1.00 92.81 118 LEU A CA 1
ATOM 785 C C . LEU A 1 118 ? 2.855 -1.565 -9.699 1.00 92.81 118 LEU A C 1
ATOM 787 O O . LEU A 1 118 ? 1.651 -1.809 -9.796 1.00 92.81 118 LEU A O 1
ATOM 791 N N . VAL A 1 119 ? 3.325 -0.334 -9.490 1.00 95.81 119 VAL A N 1
ATOM 792 C CA . VAL A 1 119 ? 2.456 0.838 -9.315 1.00 95.81 119 VAL A CA 1
ATOM 793 C C . VAL A 1 119 ? 1.604 1.079 -10.563 1.00 95.81 119 VAL A C 1
ATOM 795 O O . VAL A 1 119 ? 0.390 1.257 -10.463 1.00 95.81 119 VAL A O 1
ATOM 798 N N . ALA A 1 120 ? 2.204 1.019 -11.754 1.00 95.25 120 ALA A N 1
ATOM 799 C CA . ALA A 1 120 ? 1.491 1.193 -13.016 1.00 95.25 120 ALA A CA 1
ATOM 800 C C . ALA A 1 120 ? 0.397 0.133 -13.230 1.00 95.25 120 ALA A C 1
ATOM 802 O O . ALA A 1 120 ? -0.662 0.441 -13.780 1.00 95.25 120 ALA A O 1
ATOM 803 N N . ARG A 1 121 ? 0.608 -1.111 -12.773 1.00 95.50 121 ARG A N 1
ATOM 804 C CA . ARG A 1 121 ? -0.438 -2.148 -12.780 1.00 95.50 121 ARG A CA 1
ATOM 805 C C . ARG A 1 121 ? -1.618 -1.771 -11.889 1.00 95.50 121 ARG A C 1
ATOM 807 O O . ARG A 1 121 ? -2.752 -1.973 -12.310 1.00 95.50 121 ARG A O 1
ATOM 814 N N . LEU A 1 122 ? -1.373 -1.219 -10.701 1.00 95.31 122 LEU A N 1
ATOM 815 C CA . LEU A 1 122 ? -2.441 -0.747 -9.815 1.00 95.31 122 LEU A CA 1
ATOM 816 C C . LEU A 1 122 ? -3.196 0.439 -10.417 1.00 95.31 122 LEU A C 1
ATOM 818 O O . LEU A 1 122 ? -4.423 0.426 -10.421 1.00 95.31 122 LEU A O 1
ATOM 822 N N . ALA A 1 123 ? -2.487 1.416 -10.986 1.00 94.44 123 ALA A N 1
ATOM 823 C CA . ALA A 1 123 ? -3.108 2.557 -11.658 1.00 94.44 123 ALA A CA 1
ATOM 824 C C . ALA A 1 123 ? -4.042 2.109 -12.799 1.00 94.44 123 ALA A C 1
ATOM 826 O O . ALA A 1 123 ? -5.190 2.539 -12.862 1.00 94.44 123 ALA A O 1
ATOM 827 N N . ARG A 1 124 ? -3.610 1.156 -13.642 1.00 94.62 124 ARG A N 1
ATOM 828 C CA . ARG A 1 124 ? -4.464 0.559 -14.693 1.00 94.62 124 ARG A CA 1
ATOM 829 C C . ARG A 1 124 ? -5.669 -0.208 -14.148 1.00 94.62 124 ARG A C 1
ATOM 831 O O . ARG A 1 124 ? -6.661 -0.350 -14.849 1.00 94.62 124 ARG A O 1
ATOM 838 N N . ARG A 1 125 ? -5.579 -0.710 -12.915 1.00 94.62 125 ARG A N 1
ATOM 839 C CA . ARG A 1 125 ? -6.686 -1.345 -12.184 1.00 94.62 125 ARG A CA 1
ATOM 840 C C . ARG A 1 125 ? -7.531 -0.329 -11.403 1.00 94.62 125 ARG A C 1
ATOM 842 O O . ARG A 1 125 ? -8.287 -0.733 -10.530 1.00 94.62 125 ARG A O 1
ATOM 849 N N . GLY A 1 126 ? -7.380 0.966 -11.683 1.00 94.12 126 GLY A N 1
ATOM 850 C CA . GLY A 1 126 ? -8.188 2.036 -11.105 1.00 94.12 126 GLY A CA 1
ATOM 851 C C . GLY A 1 126 ? -7.740 2.512 -9.725 1.00 94.12 126 GLY A C 1
ATOM 852 O O . GLY A 1 126 ? -8.504 3.209 -9.070 1.00 94.12 126 GLY A O 1
ATOM 853 N N . ALA A 1 127 ? -6.547 2.155 -9.237 1.00 94.88 127 ALA A N 1
ATOM 854 C CA . ALA A 1 127 ? -6.083 2.606 -7.921 1.00 94.88 127 ALA A CA 1
ATOM 855 C C . ALA A 1 127 ? -5.880 4.131 -7.847 1.00 94.88 127 ALA A C 1
ATOM 857 O O . ALA A 1 127 ? -5.408 4.743 -8.808 1.00 94.88 127 ALA A O 1
ATOM 858 N N . HIS A 1 128 ? -6.117 4.737 -6.677 1.00 92.81 128 HIS A N 1
ATOM 859 C CA . HIS A 1 128 ? -5.698 6.119 -6.409 1.00 92.81 128 HIS A CA 1
ATOM 860 C C . HIS A 1 128 ? -4.170 6.254 -6.465 1.00 92.81 128 HIS A C 1
ATOM 862 O O . HIS A 1 128 ? -3.471 5.971 -5.496 1.00 92.81 128 HIS A O 1
ATOM 868 N N . HIS A 1 129 ? -3.646 6.724 -7.593 1.00 94.19 129 HIS A N 1
ATOM 869 C CA . HIS A 1 129 ? -2.205 6.756 -7.847 1.00 94.19 129 HIS A CA 1
ATOM 870 C C . HIS A 1 129 ? -1.602 8.165 -7.802 1.00 94.19 129 HIS A C 1
ATOM 872 O O . HIS A 1 129 ? -0.459 8.342 -8.194 1.00 94.19 129 HIS A O 1
ATOM 878 N N . ALA A 1 130 ? -2.316 9.185 -7.311 1.00 94.62 130 ALA A N 1
ATOM 879 C CA . ALA A 1 130 ? -1.735 10.527 -7.156 1.00 94.62 130 ALA A CA 1
ATOM 880 C C . ALA A 1 130 ? -0.494 10.522 -6.239 1.00 94.62 130 ALA A C 1
ATOM 882 O O . ALA A 1 130 ? 0.381 11.384 -6.345 1.00 94.62 130 ALA A O 1
ATOM 883 N N . ARG A 1 131 ? -0.423 9.545 -5.325 1.00 96.00 131 ARG A N 1
ATOM 884 C CA . ARG A 1 131 ? 0.674 9.355 -4.379 1.00 96.00 131 ARG A CA 1
ATOM 885 C C . ARG A 1 131 ? 1.034 7.878 -4.259 1.00 96.00 131 ARG A C 1
ATOM 887 O O . ARG A 1 131 ? 0.147 7.028 -4.199 1.00 96.00 131 ARG A O 1
ATOM 894 N N . VAL A 1 132 ? 2.330 7.605 -4.154 1.00 96.81 132 VAL A N 1
ATOM 895 C CA . VAL A 1 132 ? 2.886 6.298 -3.790 1.00 96.81 132 VAL A CA 1
ATOM 896 C C . VAL A 1 132 ? 3.739 6.482 -2.548 1.00 96.81 132 VAL A C 1
ATOM 898 O O . VAL A 1 132 ? 4.688 7.264 -2.574 1.00 96.81 132 VAL A O 1
ATOM 901 N N . VAL A 1 133 ? 3.412 5.769 -1.477 1.00 97.06 133 VAL A N 1
ATOM 902 C CA . VAL A 1 133 ? 4.180 5.764 -0.232 1.00 97.06 133 VAL A CA 1
ATOM 903 C C . VAL A 1 133 ? 4.985 4.476 -0.168 1.00 97.06 133 VAL A C 1
ATOM 905 O O . VAL A 1 133 ? 4.415 3.390 -0.096 1.00 97.06 133 VAL A O 1
ATOM 908 N N . ALA A 1 134 ? 6.306 4.605 -0.226 1.00 93.81 134 ALA A N 1
ATOM 909 C CA . ALA A 1 134 ? 7.244 3.499 -0.262 1.00 93.81 134 ALA A CA 1
ATOM 910 C C . ALA A 1 134 ? 7.885 3.248 1.108 1.00 93.81 134 ALA A C 1
ATOM 912 O O . ALA A 1 134 ? 8.247 4.190 1.809 1.00 93.81 134 ALA A O 1
ATOM 913 N N . ALA A 1 135 ? 8.082 1.981 1.457 1.00 91.88 135 ALA A N 1
ATOM 914 C CA . ALA A 1 135 ? 8.797 1.549 2.651 1.00 91.88 135 ALA A CA 1
ATOM 915 C C . ALA A 1 135 ? 9.572 0.242 2.400 1.00 91.88 135 ALA A C 1
ATOM 917 O O . ALA A 1 135 ? 9.441 -0.399 1.355 1.00 91.88 135 ALA A O 1
ATOM 918 N N . GLY A 1 136 ? 10.364 -0.172 3.387 1.00 85.19 136 GLY A N 1
ATOM 919 C CA . GLY A 1 136 ? 11.117 -1.426 3.373 1.00 85.19 136 GLY A CA 1
ATOM 920 C C . GLY A 1 136 ? 12.627 -1.204 3.382 1.00 85.19 136 GLY A C 1
ATOM 921 O O . GLY A 1 136 ? 13.150 -0.281 2.761 1.00 85.19 136 GLY A O 1
ATOM 922 N N . GLY A 1 137 ? 13.343 -2.068 4.107 1.00 82.69 137 GLY A N 1
ATOM 923 C CA . GLY A 1 137 ? 14.767 -1.864 4.396 1.00 82.69 137 GLY A CA 1
ATOM 924 C C . GLY A 1 137 ? 15.644 -1.755 3.150 1.00 82.69 137 GLY A C 1
ATOM 925 O O . GLY A 1 137 ? 16.649 -1.058 3.168 1.00 82.69 137 GLY A O 1
ATOM 926 N N . VAL A 1 138 ? 15.241 -2.381 2.046 1.00 82.94 138 VAL A N 1
ATOM 927 C CA . VAL A 1 138 ? 15.993 -2.368 0.792 1.00 82.94 138 VAL A CA 1
ATOM 928 C C . VAL A 1 138 ? 15.888 -1.019 0.076 1.00 82.94 138 VAL A C 1
ATOM 930 O O . VAL A 1 138 ? 16.915 -0.442 -0.276 1.00 82.94 138 VAL A O 1
ATOM 933 N N . ILE A 1 139 ? 14.676 -0.490 -0.118 1.00 82.88 139 ILE A N 1
ATOM 934 C CA . ILE A 1 139 ? 14.491 0.801 -0.800 1.00 82.88 139 ILE A CA 1
ATOM 935 C C . ILE A 1 139 ? 14.994 1.974 0.043 1.00 82.88 139 ILE A C 1
ATOM 937 O O . ILE A 1 139 ? 15.513 2.939 -0.510 1.00 82.88 139 ILE A O 1
ATOM 941 N N . THR A 1 140 ? 14.924 1.858 1.371 1.00 85.75 140 THR A N 1
ATOM 942 C CA . THR A 1 140 ? 15.482 2.853 2.292 1.00 85.75 140 THR A CA 1
ATOM 943 C C . THR A 1 140 ? 17.011 2.810 2.329 1.00 85.75 140 THR A C 1
ATOM 945 O O . THR A 1 140 ? 17.649 3.859 2.328 1.00 85.75 140 THR A O 1
ATOM 948 N N . ALA A 1 141 ? 17.625 1.622 2.336 1.00 83.06 141 ALA A N 1
ATOM 949 C CA . ALA A 1 141 ? 19.083 1.493 2.411 1.00 83.06 141 ALA A CA 1
ATOM 950 C C . ALA A 1 141 ? 19.803 1.784 1.082 1.00 83.06 141 ALA A C 1
ATOM 952 O O . ALA A 1 141 ? 21.024 1.936 1.078 1.00 83.06 141 ALA A O 1
ATOM 953 N N . GLN A 1 142 ? 19.084 1.843 -0.045 1.00 84.62 142 GLN A N 1
ATOM 954 C CA . GLN A 1 142 ? 19.680 1.984 -1.377 1.00 84.62 142 GLN A CA 1
ATOM 955 C C . GLN A 1 142 ? 19.160 3.228 -2.117 1.00 84.62 142 GLN A C 1
ATOM 957 O O . GLN A 1 142 ? 18.207 3.138 -2.895 1.00 84.62 142 GLN A O 1
ATOM 962 N N . PRO A 1 143 ? 19.828 4.392 -1.975 1.00 87.38 143 PRO A N 1
ATOM 963 C CA . PRO A 1 143 ? 19.441 5.625 -2.667 1.00 87.38 143 PRO A CA 1
ATOM 964 C C . PRO A 1 143 ? 19.386 5.497 -4.196 1.00 87.38 143 PRO A C 1
ATOM 966 O O . PRO A 1 143 ? 18.556 6.130 -4.846 1.00 87.38 143 PRO A O 1
ATOM 969 N N . ALA A 1 144 ? 20.239 4.649 -4.782 1.00 86.06 144 ALA A N 1
ATOM 970 C CA . ALA A 1 144 ? 20.231 4.375 -6.218 1.00 86.06 144 ALA A CA 1
ATOM 971 C C . ALA A 1 144 ? 18.929 3.692 -6.670 1.00 86.06 144 ALA A C 1
ATOM 973 O O . ALA A 1 144 ? 18.373 4.061 -7.704 1.00 86.06 144 ALA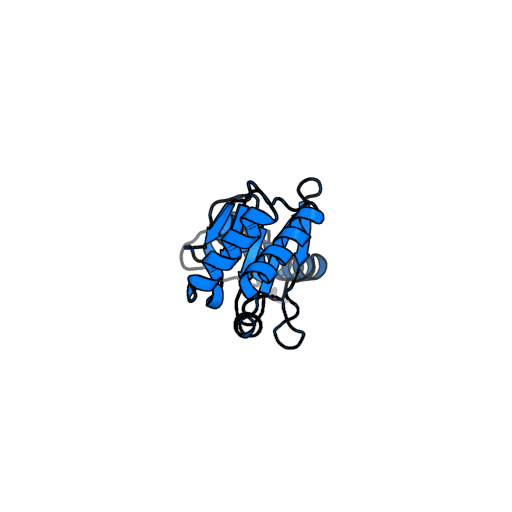 A O 1
ATOM 974 N N . LEU A 1 145 ? 18.401 2.756 -5.871 1.00 87.00 145 LEU A N 1
ATOM 975 C CA . LEU A 1 145 ? 17.109 2.126 -6.140 1.00 87.00 145 LEU A CA 1
ATOM 976 C C . LEU A 1 145 ? 15.981 3.153 -6.075 1.00 87.00 145 LEU A C 1
ATOM 978 O O . LEU A 1 145 ? 15.147 3.199 -6.976 1.00 87.00 145 LEU A O 1
ATOM 982 N N . TRP A 1 146 ? 15.971 3.992 -5.036 1.00 91.38 146 TRP A N 1
ATOM 983 C CA . TRP A 1 146 ? 14.988 5.065 -4.904 1.00 91.38 146 TRP A CA 1
ATOM 984 C C . TRP A 1 146 ? 15.017 6.021 -6.106 1.00 91.38 146 TRP A C 1
ATOM 986 O O . TRP A 1 146 ? 13.975 6.336 -6.683 1.00 91.38 146 TRP A O 1
ATOM 996 N N . SER A 1 147 ? 16.208 6.428 -6.548 1.00 90.75 147 SER A N 1
ATOM 997 C CA . SER A 1 147 ? 16.381 7.286 -7.727 1.00 90.75 147 SER A CA 1
ATOM 998 C C . SER A 1 147 ? 15.879 6.615 -9.014 1.00 90.75 147 SER A C 1
ATOM 1000 O O . SER A 1 147 ? 15.107 7.205 -9.775 1.00 90.75 147 SER A O 1
ATOM 1002 N N . ALA A 1 148 ? 16.234 5.345 -9.232 1.00 90.31 148 ALA A N 1
ATOM 1003 C CA . ALA A 1 148 ? 15.775 4.581 -10.389 1.00 90.31 148 ALA A CA 1
ATOM 1004 C C . ALA A 1 148 ? 14.249 4.392 -10.386 1.00 90.31 148 ALA A C 1
ATOM 1006 O O . ALA A 1 148 ? 13.601 4.557 -11.419 1.00 90.31 148 ALA A O 1
ATOM 1007 N N . PHE A 1 149 ? 13.665 4.092 -9.222 1.00 92.56 149 PHE A N 1
ATOM 1008 C CA . PHE A 1 149 ? 12.221 3.956 -9.048 1.00 92.56 149 PHE A CA 1
ATOM 1009 C C . PHE A 1 149 ? 11.490 5.265 -9.339 1.00 92.56 149 PHE A C 1
ATOM 1011 O O . PHE A 1 149 ? 10.565 5.279 -10.146 1.00 92.56 149 PHE A O 1
ATOM 1018 N N . THR A 1 150 ? 11.908 6.370 -8.723 1.00 94.75 150 THR A N 1
ATOM 1019 C CA . THR A 1 150 ? 11.250 7.671 -8.911 1.00 94.75 150 THR A CA 1
ATOM 1020 C C . THR A 1 150 ? 11.349 8.160 -10.355 1.00 94.75 150 THR A C 1
ATOM 1022 O O . THR A 1 150 ? 10.361 8.654 -10.897 1.00 94.75 150 THR A O 1
ATOM 1025 N N . THR A 1 151 ? 12.487 7.927 -11.017 1.00 94.38 151 THR A N 1
ATOM 1026 C CA . THR A 1 151 ? 12.673 8.204 -12.450 1.00 94.38 151 THR A CA 1
ATOM 1027 C C . THR A 1 151 ? 11.723 7.371 -13.314 1.00 94.38 151 THR A C 1
ATOM 1029 O O . THR A 1 151 ? 10.986 7.916 -14.138 1.00 94.38 151 THR A O 1
ATOM 1032 N N . ALA A 1 152 ? 11.689 6.050 -13.113 1.00 93.81 152 ALA A N 1
ATOM 1033 C CA . ALA A 1 152 ? 10.828 5.155 -13.886 1.00 93.81 152 ALA A CA 1
ATOM 1034 C C . ALA A 1 152 ? 9.331 5.416 -13.638 1.00 93.81 152 ALA A C 1
ATOM 1036 O O . ALA A 1 152 ? 8.518 5.334 -14.565 1.00 93.81 152 ALA A O 1
ATOM 1037 N N . LEU A 1 153 ? 8.964 5.767 -12.403 1.00 96.12 153 LEU A N 1
ATOM 1038 C CA . LEU A 1 153 ? 7.600 6.120 -12.030 1.00 96.12 153 LEU A CA 1
ATOM 1039 C C . LEU A 1 153 ? 7.154 7.410 -12.717 1.00 96.12 153 LEU A C 1
ATOM 1041 O O . LEU A 1 153 ? 6.066 7.434 -13.282 1.00 96.12 153 LEU A O 1
ATOM 1045 N N . ALA A 1 154 ? 7.992 8.449 -12.719 1.00 95.81 154 ALA A N 1
ATOM 1046 C CA . ALA A 1 154 ? 7.682 9.714 -13.379 1.00 95.81 154 ALA A CA 1
ATOM 1047 C C . ALA A 1 154 ? 7.481 9.543 -14.894 1.00 95.81 154 ALA A C 1
ATOM 1049 O O . ALA A 1 154 ? 6.587 10.164 -15.467 1.00 95.81 154 ALA A O 1
ATOM 1050 N N . ALA A 1 155 ? 8.266 8.665 -15.527 1.00 95.56 155 ALA A N 1
ATOM 1051 C CA . ALA A 1 155 ? 8.104 8.327 -16.939 1.00 95.56 155 ALA A CA 1
ATOM 1052 C C . ALA A 1 155 ? 6.808 7.541 -17.219 1.00 95.56 155 ALA A C 1
ATOM 1054 O O . ALA A 1 155 ? 6.157 7.764 -18.237 1.00 95.56 155 ALA A O 1
ATOM 1055 N N . SER A 1 156 ? 6.429 6.626 -16.322 1.00 94.50 156 SER A N 1
ATOM 1056 C CA . SER A 1 156 ? 5.285 5.722 -16.522 1.00 94.50 156 SER A CA 1
ATOM 1057 C C . SER A 1 156 ? 3.941 6.329 -16.115 1.00 94.50 156 SER A C 1
ATOM 1059 O O . SER A 1 156 ? 2.915 6.003 -16.706 1.00 94.50 156 SER A O 1
ATOM 1061 N N . LEU A 1 157 ? 3.931 7.174 -15.081 1.00 95.62 157 LEU A N 1
ATOM 1062 C CA . LEU A 1 157 ? 2.742 7.802 -14.505 1.00 95.62 157 LEU A CA 1
ATOM 1063 C C . LEU A 1 157 ? 3.015 9.284 -14.180 1.00 95.62 157 LEU A C 1
ATOM 1065 O O . LEU A 1 157 ? 3.174 9.641 -13.003 1.00 95.62 157 LEU A O 1
ATOM 1069 N N . PRO A 1 158 ? 3.044 10.164 -15.198 1.00 94.50 158 PRO A N 1
ATOM 1070 C CA . PRO A 1 158 ? 3.234 11.596 -14.990 1.00 94.50 158 PRO A CA 1
ATOM 1071 C C . PRO A 1 158 ? 2.234 12.166 -13.970 1.00 94.50 158 PRO A C 1
ATOM 1073 O O . PRO A 1 158 ? 1.045 11.856 -14.008 1.00 94.50 158 PRO A O 1
ATOM 1076 N N . GLY A 1 159 ? 2.719 12.989 -13.035 1.00 91.75 159 GLY A N 1
ATOM 1077 C CA . GLY A 1 159 ? 1.902 13.592 -11.969 1.00 91.75 159 GLY A CA 1
ATOM 1078 C C . GLY A 1 159 ? 1.752 12.748 -10.697 1.00 91.75 159 GLY A C 1
ATOM 1079 O O . GLY A 1 159 ? 1.219 13.239 -9.703 1.00 91.75 159 GLY A O 1
ATOM 1080 N N . THR A 1 160 ? 2.259 11.512 -10.681 1.00 96.31 160 THR A N 1
ATOM 1081 C CA . THR A 1 160 ? 2.318 10.691 -9.463 1.00 96.31 160 THR A CA 1
ATOM 1082 C C . THR A 1 160 ? 3.482 11.123 -8.576 1.00 96.31 160 THR A C 1
ATOM 1084 O O . THR A 1 160 ? 4.630 11.157 -9.018 1.00 96.31 160 THR A O 1
ATOM 1087 N N . ARG A 1 161 ? 3.214 11.409 -7.296 1.00 96.69 161 ARG A N 1
ATOM 1088 C CA . ARG A 1 161 ? 4.257 11.748 -6.318 1.00 96.69 161 ARG A CA 1
ATOM 1089 C C . ARG A 1 161 ? 4.706 10.515 -5.536 1.00 96.69 161 ARG A C 1
ATOM 1091 O O . ARG A 1 161 ? 3.903 9.911 -4.830 1.00 96.69 161 ARG A O 1
ATOM 1098 N N . ALA A 1 162 ? 5.995 10.197 -5.591 1.00 96.06 162 ALA A N 1
ATOM 1099 C CA . ALA A 1 162 ? 6.606 9.209 -4.706 1.00 96.06 162 ALA A CA 1
ATOM 1100 C C . ALA A 1 162 ? 7.007 9.844 -3.363 1.00 96.06 162 ALA A C 1
ATOM 1102 O O . ALA A 1 162 ? 7.542 10.954 -3.327 1.00 96.06 162 ALA A O 1
ATOM 1103 N N . VAL A 1 163 ? 6.760 9.131 -2.268 1.00 96.19 163 VAL A N 1
ATOM 1104 C CA . VAL A 1 163 ? 7.116 9.514 -0.896 1.00 96.19 163 VAL A CA 1
ATOM 1105 C C . VAL A 1 163 ? 7.786 8.317 -0.234 1.00 96.19 163 VAL A C 1
ATOM 1107 O O . VAL A 1 163 ? 7.239 7.221 -0.287 1.00 96.19 163 VAL A O 1
ATOM 1110 N N . LEU A 1 164 ? 8.957 8.506 0.372 1.00 93.94 164 LEU A N 1
ATOM 1111 C CA . LEU A 1 164 ? 9.558 7.491 1.236 1.00 93.94 164 LEU A CA 1
ATOM 1112 C C . LEU A 1 164 ? 9.000 7.688 2.648 1.00 93.94 164 LEU A C 1
ATOM 1114 O O . LEU A 1 164 ? 9.011 8.812 3.146 1.00 93.94 164 LEU A O 1
ATOM 1118 N N . LEU A 1 165 ? 8.470 6.629 3.256 1.00 93.75 165 LEU A N 1
ATOM 1119 C CA . LEU A 1 165 ? 7.874 6.700 4.585 1.00 93.75 165 LEU A CA 1
ATOM 1120 C C . LEU A 1 165 ? 8.958 6.925 5.650 1.00 93.75 165 LEU A C 1
ATOM 1122 O O . LEU A 1 165 ? 9.934 6.180 5.714 1.00 93.75 165 LEU A O 1
ATOM 1126 N N . ASP A 1 166 ? 8.747 7.927 6.497 1.00 88.69 166 ASP A N 1
ATOM 1127 C CA . ASP A 1 166 ? 9.608 8.314 7.620 1.00 88.69 166 ASP A CA 1
ATOM 1128 C C . ASP A 1 166 ? 8.968 8.053 8.999 1.00 88.69 166 ASP A C 1
ATOM 1130 O O . ASP A 1 166 ? 9.638 8.168 10.024 1.00 88.69 166 ASP A O 1
ATOM 1134 N N . ALA A 1 167 ? 7.698 7.642 9.023 1.00 88.62 167 ALA A N 1
ATOM 1135 C CA . ALA A 1 167 ? 6.953 7.257 10.217 1.00 88.62 167 ALA A CA 1
ATOM 1136 C C . ALA A 1 167 ? 6.799 5.726 10.330 1.00 88.62 167 ALA A C 1
ATOM 1138 O O . ALA A 1 167 ? 6.771 5.015 9.320 1.00 88.62 167 ALA A O 1
ATOM 1139 N N . PRO A 1 168 ? 6.660 5.167 11.542 1.00 87.88 168 PRO A N 1
ATOM 1140 C CA . PRO A 1 168 ? 6.423 3.739 11.700 1.00 87.88 168 PRO A CA 1
ATOM 1141 C C . PRO A 1 168 ? 5.006 3.360 11.208 1.00 87.88 168 PRO A C 1
ATOM 1143 O O . PRO A 1 168 ? 4.043 4.064 11.521 1.00 87.88 168 PRO A O 1
ATOM 1146 N N . PRO A 1 169 ? 4.816 2.217 10.510 1.00 87.50 169 PRO A N 1
ATOM 1147 C CA . PRO A 1 169 ? 3.504 1.796 9.994 1.00 87.50 169 PRO A CA 1
ATOM 1148 C C . PRO A 1 169 ? 2.390 1.706 11.047 1.00 87.50 169 PRO A C 1
ATOM 1150 O O . PRO A 1 169 ? 1.215 1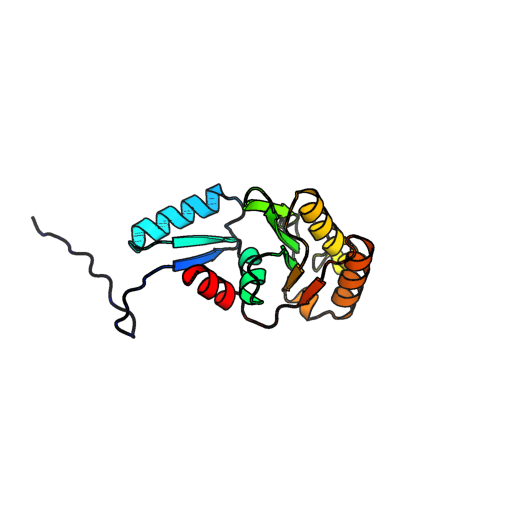.860 10.720 1.00 87.50 169 PRO A O 1
ATOM 1153 N N . VAL A 1 170 ? 2.745 1.504 12.320 1.00 89.56 170 VAL A N 1
ATOM 1154 C CA . VAL A 1 170 ? 1.794 1.503 13.442 1.00 89.56 170 VAL A CA 1
ATOM 1155 C C . VAL A 1 170 ? 1.012 2.818 13.557 1.00 89.56 170 VAL A C 1
ATOM 1157 O O . VAL A 1 170 ? -0.162 2.786 13.914 1.00 89.56 170 VAL A O 1
ATOM 1160 N N . GLU A 1 171 ? 1.587 3.962 13.172 1.00 91.94 171 GLU A N 1
ATOM 1161 C CA . GLU A 1 171 ? 0.844 5.229 13.116 1.00 91.94 171 GLU A CA 1
ATOM 1162 C C . GLU A 1 171 ? -0.289 5.189 12.086 1.00 91.94 171 GLU A C 1
ATOM 1164 O O . GLU A 1 171 ? -1.345 5.789 12.291 1.00 91.94 171 GLU A O 1
ATOM 1169 N N . GLY A 1 172 ? -0.102 4.443 10.996 1.00 90.06 172 GLY A N 1
ATOM 1170 C CA . GLY A 1 172 ? -1.151 4.183 10.019 1.00 90.06 172 GLY A CA 1
ATOM 1171 C C . GLY A 1 172 ? -2.306 3.393 10.624 1.00 90.06 172 GLY A C 1
ATOM 1172 O O . GLY A 1 172 ? -3.462 3.750 10.411 1.00 90.06 172 GLY A O 1
ATOM 1173 N N . ALA A 1 173 ? -2.008 2.375 11.438 1.00 90.56 173 ALA A N 1
ATOM 1174 C CA . ALA A 1 173 ? -3.034 1.618 12.154 1.00 90.56 173 ALA A CA 1
ATOM 1175 C C . ALA A 1 173 ? -3.795 2.507 13.149 1.00 90.56 173 ALA A C 1
ATOM 1177 O O . ALA A 1 173 ? -5.022 2.492 13.162 1.00 90.56 173 ALA A O 1
ATOM 1178 N N . VAL A 1 174 ? -3.091 3.347 13.916 1.00 91.00 174 VAL A N 1
ATOM 1179 C CA . VAL A 1 174 ? -3.732 4.311 14.828 1.00 91.00 174 VAL A CA 1
ATOM 1180 C C . VAL A 1 174 ? -4.683 5.232 14.061 1.00 91.00 174 VAL A C 1
ATOM 1182 O O . VAL A 1 174 ? -5.837 5.370 14.453 1.00 91.00 174 VAL A O 1
ATOM 1185 N N . ARG A 1 175 ? -4.249 5.791 12.924 1.00 91.12 175 ARG A N 1
ATOM 1186 C CA . ARG A 1 175 ? -5.091 6.672 12.097 1.00 91.12 175 ARG A CA 1
ATOM 1187 C C . ARG A 1 175 ? -6.320 5.962 11.531 1.00 91.12 175 ARG A C 1
ATOM 1189 O O . ARG A 1 175 ? -7.388 6.567 11.495 1.00 91.12 175 ARG A O 1
ATOM 1196 N N . LEU A 1 176 ? -6.199 4.689 11.147 1.00 87.88 176 LEU A N 1
ATOM 1197 C CA . LEU A 1 176 ? -7.345 3.868 10.740 1.00 87.88 176 LEU A CA 1
ATOM 1198 C C . LEU A 1 176 ? -8.312 3.590 11.899 1.00 87.88 176 LEU A C 1
ATOM 1200 O O . LEU A 1 176 ? -9.517 3.541 11.679 1.00 87.88 176 LEU A O 1
ATOM 1204 N N . ALA A 1 177 ? -7.810 3.420 13.124 1.00 88.31 177 ALA A N 1
ATOM 1205 C CA . ALA A 1 177 ? -8.652 3.200 14.300 1.00 88.31 177 ALA A CA 1
ATOM 1206 C C . ALA A 1 177 ? -9.394 4.471 14.754 1.00 88.31 177 ALA A C 1
ATOM 1208 O O . ALA A 1 177 ? -10.442 4.365 15.390 1.00 88.31 177 ALA A O 1
ATOM 1209 N N . THR A 1 178 ? -8.860 5.658 14.443 1.00 84.94 178 THR A N 1
ATOM 1210 C CA . THR A 1 178 ? -9.424 6.957 14.855 1.00 84.94 178 THR A CA 1
ATOM 1211 C C . THR A 1 178 ? -10.284 7.655 13.796 1.00 84.94 178 THR A C 1
ATOM 1213 O O . THR A 1 178 ? -10.894 8.673 14.118 1.00 84.94 178 THR A O 1
ATOM 1216 N N . GLY A 1 179 ? -10.298 7.159 12.553 1.00 69.12 179 GLY A N 1
ATOM 1217 C CA . GLY A 1 179 ? -11.134 7.671 11.455 1.00 69.12 179 GLY A CA 1
ATOM 1218 C C . GLY A 1 179 ? -12.598 7.251 11.556 1.00 69.12 179 GLY A C 1
ATOM 1219 O O . GLY A 1 179 ? -13.448 8.054 11.119 1.00 69.12 179 GLY A O 1
#

pLDDT: mean 83.0, std 16.34, range [32.5, 97.38]

Radius of gyration: 18.39 Å; chains: 1; bounding box: 46×37×56 Å